Protein AF-A0A850S924-F1 (afdb_monomer_lite)

pLDDT: mean 73.68, std 15.26, range [45.81, 91.44]

Foldseek 3Di:
DEFPCVLVVDPQWDPDPDADLVQVWWFDPHHVGTIGGPDPDQADPRPRDGTDSDDPPPDPPDPPPPVNVVVVVVVVVDPPPDDDDD

Structure (mmCIF, N/CA/C/O backbone):
data_AF-A0A850S924-F1
#
_entry.id   AF-A0A850S924-F1
#
loop_
_atom_site.group_PDB
_atom_site.id
_atom_site.type_symbol
_atom_site.label_atom_id
_atom_site.label_alt_id
_atom_site.label_comp_id
_atom_site.label_asym_id
_atom_site.label_entity_id
_atom_site.label_seq_id
_atom_site.pdbx_PDB_ins_code
_atom_site.Cartn_x
_atom_site.Cartn_y
_atom_site.Cartn_z
_atom_site.occupancy
_atom_site.B_iso_or_equiv
_atom_site.auth_seq_id
_atom_site.auth_comp_id
_atom_site.auth_asym_id
_atom_site.auth_atom_id
_atom_site.pdbx_PDB_model_num
ATOM 1 N N . MET A 1 1 ? 0.387 18.262 -0.320 1.00 50.78 1 MET A N 1
ATOM 2 C CA . MET A 1 1 ? -0.671 17.487 0.373 1.00 50.78 1 MET A CA 1
ATOM 3 C C . MET A 1 1 ? -0.121 16.123 0.756 1.00 50.78 1 MET A C 1
ATOM 5 O O . MET A 1 1 ? -0.269 15.163 0.015 1.00 50.78 1 MET A O 1
ATOM 9 N N . SER A 1 2 ? 0.584 16.075 1.879 1.00 58.44 2 SER A N 1
ATOM 10 C CA . SER A 1 2 ? 1.210 14.879 2.438 1.00 58.44 2 SER A CA 1
ATOM 11 C C . SER A 1 2 ? 0.241 14.151 3.374 1.00 58.44 2 SER A C 1
ATOM 13 O O . SER A 1 2 ? -0.699 14.740 3.916 1.00 58.44 2 SER A O 1
ATOM 15 N N . CYS A 1 3 ? 0.443 12.849 3.561 1.00 64.50 3 CYS A N 1
ATOM 16 C CA . CYS A 1 3 ? -0.280 12.105 4.586 1.00 64.50 3 CYS A CA 1
ATOM 17 C C . CYS A 1 3 ? 0.094 12.611 5.971 1.00 64.50 3 CYS A C 1
ATOM 19 O O . CYS A 1 3 ? 1.258 12.577 6.346 1.00 64.50 3 CYS A O 1
ATOM 21 N N . ARG A 1 4 ? -0.902 12.985 6.775 1.00 70.56 4 ARG A N 1
ATOM 22 C CA . ARG A 1 4 ? -0.698 13.386 8.178 1.00 70.56 4 ARG A CA 1
ATOM 23 C C . ARG A 1 4 ? -0.548 12.189 9.131 1.00 70.56 4 ARG A C 1
ATOM 25 O O . ARG A 1 4 ? -0.913 12.276 10.295 1.00 70.56 4 ARG A O 1
ATOM 32 N N . GLY A 1 5 ? -0.142 11.021 8.628 1.00 72.69 5 GLY A N 1
ATOM 33 C CA . GLY A 1 5 ? -0.029 9.789 9.420 1.00 72.69 5 GLY A CA 1
ATOM 34 C C . GLY A 1 5 ? -1.355 9.142 9.853 1.00 72.69 5 GLY A C 1
ATOM 35 O O . GLY A 1 5 ? -1.325 8.072 10.455 1.00 72.69 5 GLY A O 1
ATOM 36 N N . LEU A 1 6 ? -2.517 9.717 9.504 1.00 80.56 6 LEU A N 1
ATOM 37 C CA . LEU A 1 6 ? -3.845 9.165 9.833 1.00 80.56 6 LEU A CA 1
ATOM 38 C C . LEU A 1 6 ? -4.050 7.745 9.290 1.00 80.56 6 LEU A C 1
ATOM 40 O O . LEU A 1 6 ? -4.758 6.945 9.892 1.00 80.56 6 LEU A O 1
ATOM 44 N N . CYS A 1 7 ? -3.381 7.409 8.186 1.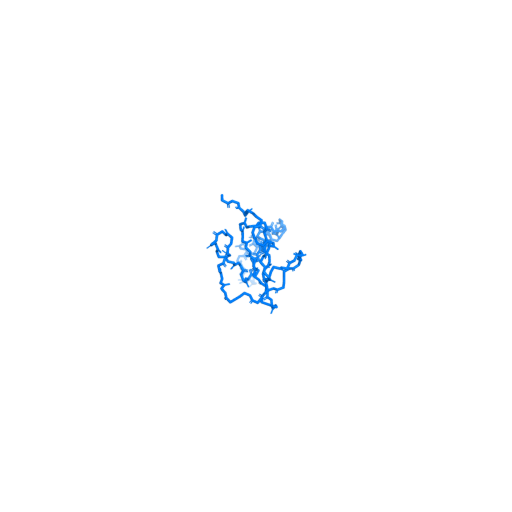00 84.25 7 CYS A N 1
ATOM 45 C CA . CYS A 1 7 ? -3.508 6.099 7.557 1.00 84.25 7 CYS A CA 1
ATOM 46 C C . CYS A 1 7 ? -3.026 4.970 8.467 1.00 84.25 7 CYS A C 1
ATOM 48 O O . CYS A 1 7 ? -3.617 3.900 8.435 1.00 84.25 7 CYS A O 1
ATOM 50 N N . LYS A 1 8 ? -2.015 5.220 9.312 1.00 82.75 8 LYS A N 1
ATOM 51 C CA . LYS A 1 8 ? -1.471 4.225 10.250 1.00 82.75 8 LYS A CA 1
ATOM 52 C C . LYS A 1 8 ? -2.435 3.892 11.393 1.00 82.75 8 LYS A C 1
ATOM 54 O O . LYS A 1 8 ? -2.310 2.839 11.997 1.00 82.75 8 LYS A O 1
ATOM 59 N N . ARG A 1 9 ? -3.382 4.791 11.689 1.00 84.50 9 ARG A N 1
ATOM 60 C CA . ARG A 1 9 ? -4.404 4.610 12.736 1.00 84.50 9 ARG A CA 1
ATOM 61 C C . ARG A 1 9 ? -5.641 3.868 12.227 1.00 84.50 9 ARG A C 1
ATOM 63 O O . ARG A 1 9 ? -6.522 3.541 13.010 1.00 84.50 9 ARG A O 1
ATOM 70 N N . HIS A 1 10 ? -5.747 3.653 10.915 1.00 85.44 10 HIS A N 1
ATOM 71 C CA . HIS A 1 10 ? -6.913 3.018 10.322 1.00 85.44 10 HIS A CA 1
ATOM 72 C C . HIS A 1 10 ? -6.893 1.502 10.593 1.00 85.44 10 HI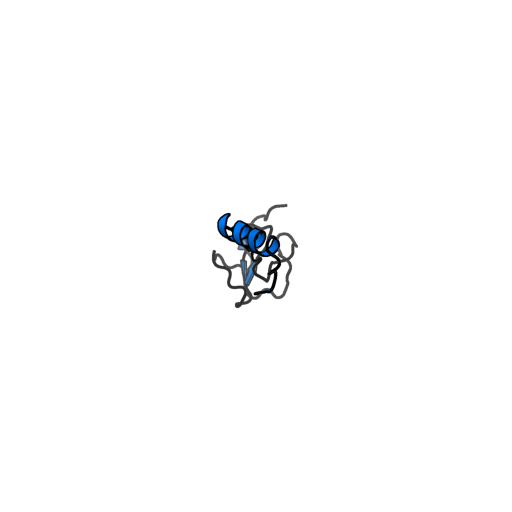S A C 1
ATOM 74 O O . HIS A 1 10 ? -5.857 0.876 10.384 1.00 85.44 10 HIS A O 1
ATOM 80 N N . PRO A 1 11 ? -8.025 0.871 10.955 1.00 84.06 11 PRO A N 1
ATOM 81 C CA . PRO A 1 11 ? -8.060 -0.540 11.366 1.00 84.06 11 PRO A CA 1
ATOM 82 C C . PRO A 1 11 ? -7.622 -1.523 10.273 1.00 84.06 11 PRO A C 1
ATOM 84 O O . PRO A 1 11 ? -7.148 -2.612 10.557 1.00 84.06 11 PRO A O 1
ATOM 87 N N . ARG A 1 12 ? -7.773 -1.136 9.002 1.00 86.19 12 ARG A N 1
ATOM 88 C CA . ARG A 1 12 ? -7.392 -1.951 7.835 1.00 86.19 12 ARG A CA 1
ATOM 89 C C . ARG A 1 12 ? -5.963 -1.709 7.340 1.00 86.19 12 ARG A C 1
ATOM 91 O O . ARG A 1 12 ? -5.612 -2.194 6.265 1.00 86.19 12 ARG A O 1
ATOM 98 N N . PHE A 1 13 ? -5.182 -0.892 8.043 1.00 88.56 13 PHE A N 1
ATOM 99 C CA . PHE A 1 13 ? -3.799 -0.605 7.677 1.00 88.56 13 PHE A CA 1
ATOM 100 C C . PHE A 1 13 ? -2.903 -1.810 7.964 1.00 88.56 13 PHE A C 1
ATOM 102 O O . PHE A 1 13 ? -2.985 -2.402 9.036 1.00 88.56 13 PHE A O 1
ATOM 109 N N . VAL A 1 14 ? -2.020 -2.143 7.022 1.00 86.75 14 VAL A N 1
ATOM 110 C CA . VAL A 1 14 ? -1.043 -3.223 7.196 1.00 86.75 14 VAL A CA 1
ATOM 111 C C . VAL A 1 14 ? 0.373 -2.663 7.040 1.00 86.75 14 VAL A C 1
ATOM 113 O O . VAL A 1 14 ? 0.717 -2.186 5.956 1.00 86.75 14 VAL A O 1
ATOM 116 N N . PRO A 1 15 ? 1.223 -2.735 8.085 1.00 80.31 15 PRO A N 1
ATOM 117 C CA . PRO A 1 15 ? 2.598 -2.239 8.061 1.00 80.31 15 PRO A CA 1
ATOM 118 C C . PRO A 1 15 ? 3.543 -3.221 7.347 1.00 80.31 15 PRO A C 1
ATOM 120 O O . PRO A 1 15 ? 4.566 -3.629 7.888 1.00 80.31 15 PRO A O 1
ATOM 123 N N . THR A 1 16 ? 3.203 -3.635 6.129 1.00 81.62 16 THR A N 1
ATOM 124 C CA . THR A 1 16 ? 4.065 -4.489 5.301 1.00 81.62 16 THR A CA 1
ATOM 125 C C . THR A 1 16 ? 4.764 -3.663 4.225 1.00 81.62 16 THR A C 1
ATOM 127 O O . THR A 1 16 ? 4.262 -2.632 3.790 1.00 81.62 16 THR A O 1
ATOM 130 N N . LYS A 1 17 ? 5.939 -4.113 3.777 1.00 75.81 17 LYS A N 1
ATOM 131 C CA . LYS A 1 17 ? 6.613 -3.559 2.589 1.00 75.81 17 LYS A CA 1
ATOM 132 C C . LYS A 1 17 ? 6.235 -4.307 1.305 1.00 75.81 17 LYS A C 1
ATOM 134 O O . LYS A 1 17 ? 6.476 -3.802 0.214 1.00 75.81 17 LYS A O 1
ATOM 139 N N . LYS A 1 18 ? 5.655 -5.509 1.422 1.00 84.19 18 LYS A N 1
ATOM 140 C CA . LYS A 1 18 ? 5.259 -6.348 0.282 1.00 84.19 18 LYS A CA 1
ATOM 141 C C . LYS A 1 18 ? 3.774 -6.169 -0.008 1.00 84.19 18 LYS A C 1
ATOM 143 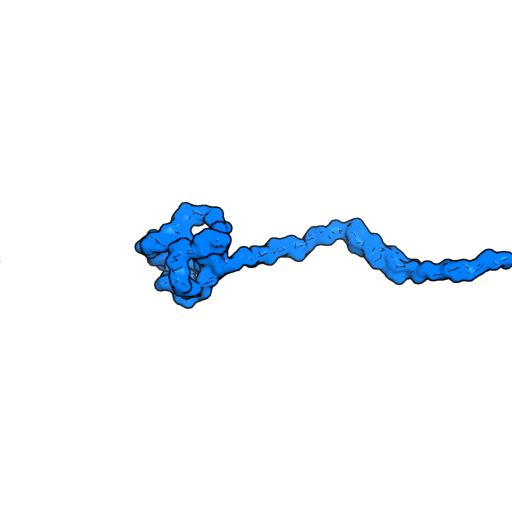O O . LYS A 1 18 ? 2.950 -6.354 0.881 1.00 84.19 18 LYS A O 1
ATOM 148 N N . ILE A 1 19 ? 3.448 -5.824 -1.251 1.00 86.50 19 ILE A N 1
ATOM 149 C CA . ILE A 1 19 ? 2.072 -5.600 -1.697 1.00 86.50 19 ILE A CA 1
ATOM 150 C C . ILE A 1 19 ? 1.601 -6.820 -2.490 1.00 86.50 19 ILE A C 1
ATOM 152 O O . ILE A 1 19 ? 2.105 -7.074 -3.581 1.00 86.50 19 ILE A O 1
ATOM 156 N N . ASP A 1 20 ? 0.591 -7.513 -1.972 1.00 88.31 20 ASP A N 1
ATOM 157 C CA . ASP A 1 20 ? -0.095 -8.613 -2.654 1.00 88.31 20 ASP A CA 1
ATOM 158 C C . ASP A 1 20 ? -1.460 -8.143 -3.171 1.00 88.31 20 ASP A C 1
ATOM 160 O O . ASP A 1 20 ? -2.489 -8.300 -2.512 1.00 88.31 20 ASP A O 1
ATOM 164 N N . TYR A 1 21 ? -1.505 -7.584 -4.381 1.00 86.06 21 TYR A N 1
ATOM 165 C CA . TYR A 1 21 ? -2.773 -7.144 -4.985 1.00 86.06 21 TYR A CA 1
ATOM 166 C C . TYR A 1 21 ? -3.798 -8.288 -5.115 1.00 86.06 21 TYR A C 1
ATOM 168 O O . TYR A 1 21 ? -4.997 -8.048 -4.993 1.00 86.06 21 TYR A O 1
ATOM 176 N N . ALA A 1 22 ? -3.337 -9.536 -5.272 1.00 86.62 22 ALA A N 1
ATOM 177 C CA . ALA A 1 22 ? -4.187 -10.731 -5.319 1.00 86.62 22 ALA A CA 1
ATOM 178 C C . ALA A 1 22 ? -4.954 -10.989 -4.008 1.00 86.62 22 ALA A C 1
ATOM 180 O O . ALA A 1 22 ? -6.052 -11.533 -4.035 1.00 86.62 22 ALA A O 1
ATOM 181 N N . LYS A 1 23 ? -4.419 -10.543 -2.865 1.00 88.00 23 LYS A N 1
ATOM 182 C CA . LYS A 1 23 ? -5.080 -10.626 -1.550 1.00 88.00 23 LYS A CA 1
ATOM 183 C C . LYS A 1 23 ? -6.006 -9.432 -1.278 1.00 88.00 23 LYS A C 1
ATOM 185 O O . LYS A 1 23 ? -6.417 -9.211 -0.143 1.00 88.00 23 LYS A O 1
ATOM 190 N N . GLY A 1 24 ? -6.290 -8.610 -2.292 1.00 89.19 24 GLY A N 1
ATOM 191 C CA . GLY A 1 24 ? -7.109 -7.406 -2.147 1.00 89.19 24 GLY A CA 1
ATOM 192 C C . GLY A 1 24 ? -6.396 -6.256 -1.430 1.00 89.19 24 GLY A C 1
ATOM 193 O O . GLY A 1 24 ? -7.058 -5.385 -0.860 1.00 89.19 24 GLY A O 1
ATOM 194 N N . MET A 1 25 ? -5.057 -6.242 -1.437 1.00 91.00 25 MET A N 1
ATOM 195 C CA . MET A 1 25 ? -4.282 -5.121 -0.905 1.00 91.00 25 MET A CA 1
ATOM 196 C C . MET A 1 25 ? -4.399 -3.901 -1.828 1.00 91.00 25 MET A C 1
ATOM 198 O O . MET A 1 25 ? -4.251 -4.002 -3.048 1.00 91.00 25 MET A O 1
ATOM 202 N N . LYS A 1 26 ? -4.633 -2.729 -1.238 1.00 91.44 26 LYS A N 1
ATOM 203 C CA . LYS A 1 26 ? -4.787 -1.443 -1.925 1.00 91.44 26 LYS A CA 1
ATOM 204 C C . LYS A 1 26 ? -3.790 -0.434 -1.365 1.00 91.44 26 LYS A C 1
ATOM 206 O O . LYS A 1 26 ? -3.635 -0.334 -0.151 1.00 91.44 26 LYS A O 1
ATOM 211 N N . VAL A 1 27 ? -3.138 0.340 -2.229 1.00 89.31 27 VAL A N 1
ATOM 212 C CA . VAL A 1 27 ? -2.021 1.219 -1.837 1.00 89.31 27 VAL A CA 1
ATOM 213 C C . VAL A 1 27 ? -2.308 2.671 -2.167 1.00 89.31 27 VAL A C 1
ATOM 215 O O . VAL A 1 27 ? -2.672 2.993 -3.293 1.00 89.31 27 VAL A O 1
ATOM 218 N N . CYS A 1 28 ? -2.108 3.581 -1.221 1.00 89.00 28 CYS A N 1
ATOM 219 C CA . CYS A 1 28 ? -2.208 5.007 -1.512 1.00 89.00 28 CYS A CA 1
ATOM 220 C C . CYS A 1 28 ? -0.948 5.523 -2.221 1.00 89.00 28 CYS A C 1
ATOM 222 O O . CYS A 1 28 ? 0.157 5.369 -1.707 1.00 89.00 28 CYS A O 1
ATOM 224 N N . THR A 1 29 ? -1.115 6.197 -3.361 1.00 82.81 29 THR A N 1
ATOM 225 C CA . THR A 1 29 ? -0.005 6.737 -4.169 1.00 82.81 29 THR A CA 1
ATOM 226 C C . THR A 1 29 ? 0.652 7.985 -3.582 1.00 82.81 29 THR A C 1
ATOM 228 O O . THR A 1 29 ? 1.746 8.341 -3.998 1.00 82.81 29 THR A O 1
ATOM 231 N N . ILE A 1 30 ? -0.003 8.653 -2.626 1.00 85.12 30 ILE A N 1
ATOM 232 C CA . ILE A 1 30 ? 0.470 9.919 -2.041 1.00 85.12 30 ILE A CA 1
ATOM 233 C C . ILE A 1 30 ? 0.917 9.755 -0.586 1.00 85.12 30 ILE A C 1
ATOM 235 O O . ILE A 1 30 ? 1.750 10.510 -0.099 1.00 85.12 30 ILE A O 1
ATOM 239 N N . CYS A 1 31 ? 0.342 8.799 0.146 1.00 81.12 31 CYS A N 1
ATOM 240 C CA . CYS A 1 31 ? 0.430 8.769 1.603 1.00 81.12 31 CYS A CA 1
ATOM 241 C C . CYS A 1 31 ? 1.599 7.967 2.189 1.00 81.12 31 CYS A C 1
ATOM 243 O O . CYS A 1 31 ? 1.395 7.285 3.190 1.00 81.12 31 CYS A O 1
ATOM 245 N N . ASP A 1 32 ? 2.780 8.023 1.575 1.00 68.31 32 ASP A N 1
ATOM 246 C CA . ASP A 1 32 ? 3.896 7.117 1.890 1.00 68.31 32 ASP A CA 1
ATOM 247 C C . ASP A 1 32 ? 3.474 5.648 1.783 1.00 68.31 32 ASP A C 1
ATOM 249 O O . ASP A 1 32 ? 3.572 4.865 2.725 1.00 68.31 32 ASP A O 1
ATOM 253 N N . THR A 1 33 ? 2.950 5.274 0.612 1.00 73.56 33 THR A N 1
ATOM 254 C CA . THR A 1 33 ? 2.655 3.878 0.245 1.00 73.56 33 THR A CA 1
ATOM 255 C C . THR A 1 33 ? 1.764 3.140 1.249 1.00 73.56 33 THR A C 1
ATOM 257 O O . THR A 1 33 ? 1.865 1.926 1.386 1.00 73.56 33 THR A O 1
ATOM 260 N N . ALA A 1 34 ? 0.886 3.855 1.965 1.00 84.69 34 ALA A N 1
ATOM 261 C CA . ALA A 1 34 ? 0.001 3.247 2.953 1.00 84.69 34 ALA A CA 1
ATOM 262 C C . ALA A 1 34 ? -0.804 2.096 2.330 1.00 84.69 34 ALA A C 1
ATOM 264 O O . ALA A 1 34 ? -1.511 2.300 1.337 1.00 84.69 34 ALA A O 1
ATOM 265 N N . ILE A 1 35 ? -0.680 0.908 2.923 1.00 89.75 35 ILE A N 1
ATOM 266 C CA . ILE A 1 35 ? -1.294 -0.327 2.444 1.00 89.75 35 ILE A CA 1
ATOM 267 C C . ILE A 1 35 ? -2.525 -0.615 3.287 1.00 89.75 35 ILE A C 1
ATOM 269 O O . ILE A 1 35 ? -2.468 -0.623 4.517 1.00 89.75 35 ILE A O 1
ATOM 273 N N . PHE A 1 36 ? -3.633 -0.868 2.608 1.00 90.06 36 PHE A N 1
ATOM 274 C CA . PHE A 1 36 ? -4.895 -1.255 3.210 1.00 90.06 36 PHE A CA 1
ATOM 275 C C . PHE A 1 36 ? -5.324 -2.616 2.678 1.00 90.06 36 PHE A C 1
ATOM 277 O O . PHE A 1 36 ? -5.168 -2.885 1.489 1.00 90.06 36 PHE A O 1
ATOM 284 N N . VAL A 1 37 ? -5.904 -3.458 3.528 1.00 89.81 37 VAL A N 1
ATOM 285 C CA . VAL A 1 37 ? -6.395 -4.792 3.141 1.00 89.81 37 VAL A CA 1
ATOM 286 C C . VAL A 1 37 ? -7.890 -4.883 3.408 1.00 89.81 37 VAL A C 1
ATOM 288 O O . VAL A 1 37 ? -8.367 -4.409 4.437 1.00 89.81 37 VAL A O 1
ATOM 291 N N . GLY A 1 38 ? -8.653 -5.428 2.456 1.00 86.75 38 GLY A N 1
ATOM 292 C CA . GLY A 1 38 ? -10.106 -5.581 2.609 1.00 86.75 38 GLY A CA 1
ATOM 293 C C . GLY A 1 38 ? -10.867 -4.252 2.728 1.00 86.75 38 GLY A C 1
ATOM 294 O O . GLY A 1 38 ? -11.911 -4.187 3.374 1.00 86.75 38 GLY A O 1
ATOM 295 N N . MET A 1 39 ? -10.327 -3.167 2.162 1.00 86.44 39 MET A N 1
ATOM 296 C CA . MET A 1 39 ? -11.038 -1.889 2.046 1.00 86.44 39 MET A CA 1
ATOM 297 C C . MET A 1 39 ? -12.122 -2.004 0.965 1.00 86.44 39 MET A C 1
ATOM 299 O O . MET A 1 39 ? -11.763 -2.343 -0.165 1.00 86.44 39 MET A O 1
ATOM 303 N N . PRO A 1 40 ? -13.403 -1.694 1.246 1.00 85.88 40 PRO A N 1
ATOM 304 C CA . PRO A 1 40 ? -14.440 -1.671 0.213 1.00 85.88 40 PRO A CA 1
ATOM 305 C C . PRO A 1 40 ? -14.168 -0.540 -0.786 1.00 85.88 40 PRO A C 1
ATOM 307 O O . PRO A 1 40 ? -14.108 -0.763 -1.995 1.00 85.88 40 PRO A O 1
ATOM 310 N N . ASP A 1 41 ? -13.844 0.646 -0.277 1.00 88.81 41 ASP A N 1
ATOM 311 C CA . ASP A 1 41 ? -13.590 1.821 -1.095 1.00 88.81 41 ASP A CA 1
ATOM 312 C C . ASP A 1 41 ? -12.215 1.813 -1.764 1.00 88.81 41 ASP A C 1
ATOM 314 O O . ASP A 1 41 ? -11.223 1.281 -1.258 1.00 88.81 41 ASP A O 1
ATOM 318 N N . ASN A 1 42 ? -12.146 2.489 -2.910 1.00 89.81 42 ASN A N 1
ATOM 319 C CA . ASN A 1 42 ? -10.899 2.785 -3.616 1.00 89.81 42 ASN A CA 1
ATOM 320 C C . ASN A 1 42 ? -10.368 4.183 -3.285 1.00 89.81 42 ASN A C 1
ATOM 322 O O . ASN A 1 42 ? -9.517 4.691 -4.005 1.00 89.81 42 ASN A O 1
ATOM 326 N N . LYS A 1 43 ? -10.857 4.826 -2.221 1.00 89.12 43 LYS A N 1
ATOM 327 C CA . LYS A 1 43 ? -10.408 6.156 -1.799 1.00 89.12 43 LYS A CA 1
ATOM 328 C C . LYS A 1 43 ? -9.635 6.061 -0.494 1.00 89.12 43 LYS A C 1
ATOM 330 O O . LYS A 1 43 ? -10.058 5.414 0.458 1.00 89.12 43 LYS A O 1
ATOM 335 N N . CYS A 1 44 ? -8.492 6.731 -0.446 1.00 87.19 44 CYS A N 1
ATOM 336 C CA . CYS A 1 44 ? -7.706 6.845 0.767 1.00 87.19 44 CYS A CA 1
ATOM 337 C C . CYS A 1 44 ? -8.460 7.715 1.788 1.00 87.19 44 CYS A C 1
ATOM 339 O O . CYS A 1 44 ? -8.757 8.870 1.476 1.00 87.19 44 CYS A O 1
ATOM 341 N N . PRO A 1 45 ? -8.698 7.244 3.024 1.00 85.69 45 PRO A N 1
ATOM 342 C CA . PRO A 1 45 ? -9.382 8.042 4.045 1.00 85.69 45 PRO A CA 1
ATOM 343 C C . PRO A 1 45 ? -8.565 9.266 4.501 1.00 85.69 45 PRO A C 1
ATOM 345 O O . PRO A 1 45 ? -9.111 10.202 5.071 1.00 85.69 45 PRO A O 1
ATOM 348 N N . CYS A 1 46 ? -7.256 9.293 4.224 1.00 85.12 46 CYS A N 1
ATOM 349 C CA . CYS A 1 46 ? -6.343 10.337 4.695 1.00 85.12 46 CYS A CA 1
ATOM 350 C C . CYS A 1 46 ? -6.193 11.497 3.704 1.00 85.12 46 CYS A C 1
ATOM 352 O O . CYS A 1 46 ? -6.160 12.654 4.108 1.00 85.12 46 CYS A O 1
ATOM 354 N N . CYS A 1 47 ? -6.062 11.196 2.407 1.00 86.31 47 CYS A N 1
ATOM 355 C CA . CYS A 1 47 ? -5.837 12.204 1.360 1.00 86.31 47 CYS A CA 1
ATOM 356 C C . CYS A 1 47 ? -6.929 12.238 0.284 1.00 86.31 47 CYS A C 1
ATOM 358 O O . CYS A 1 47 ? -6.830 13.022 -0.658 1.00 86.31 47 CYS A O 1
ATOM 360 N N . ARG A 1 48 ? -7.943 11.367 0.385 1.00 86.50 48 ARG A N 1
ATOM 361 C CA . ARG A 1 48 ? -9.050 11.202 -0.576 1.00 86.50 48 ARG A CA 1
ATOM 362 C C . ARG A 1 48 ? -8.632 10.842 -2.006 1.00 86.50 48 ARG A C 1
ATOM 364 O O . ARG A 1 48 ? -9.486 10.778 -2.886 1.00 86.50 48 ARG A O 1
ATOM 371 N N . LYS A 1 49 ? -7.345 10.579 -2.257 1.00 87.88 49 LYS A N 1
ATOM 372 C CA . LYS A 1 49 ? -6.858 10.089 -3.552 1.00 87.88 49 LYS A CA 1
ATOM 373 C C . LYS A 1 49 ? -7.186 8.619 -3.747 1.00 87.88 49 LYS A C 1
ATOM 375 O O . LYS A 1 49 ? -7.449 7.892 -2.790 1.00 87.88 49 LYS A O 1
ATOM 380 N N . ASN A 1 50 ? -7.150 8.203 -5.007 1.00 89.44 50 ASN A N 1
ATOM 381 C CA . ASN A 1 50 ? -7.444 6.834 -5.383 1.00 89.44 50 ASN A C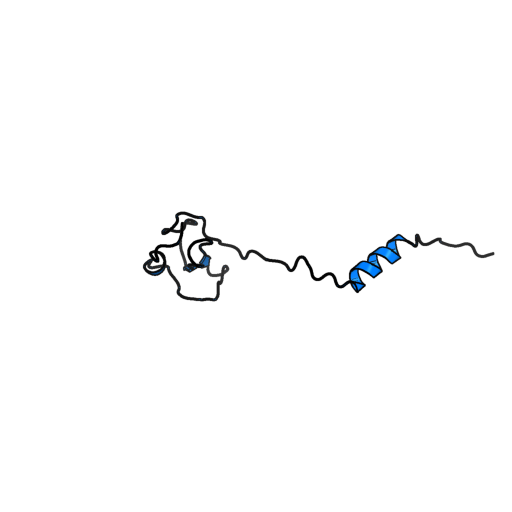A 1
ATOM 382 C C . ASN A 1 50 ? -6.347 5.886 -4.885 1.00 89.44 50 ASN A C 1
ATOM 384 O O . ASN A 1 50 ? -5.15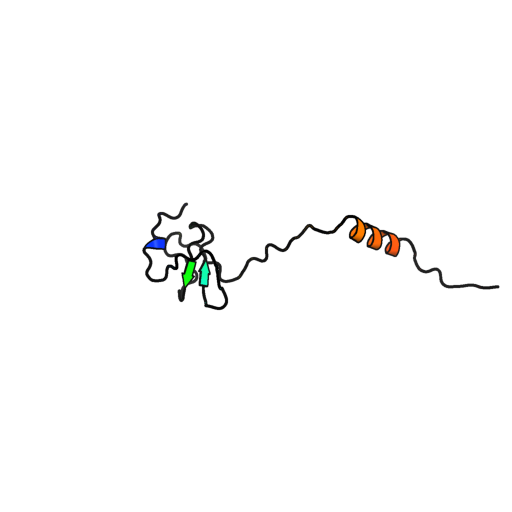3 6.153 -5.032 1.00 89.44 50 ASN A O 1
ATOM 388 N N . LEU A 1 51 ? -6.774 4.775 -4.298 1.00 89.62 51 LEU A N 1
ATOM 389 C CA . LEU A 1 51 ? -5.915 3.663 -3.951 1.00 89.62 51 LEU A CA 1
ATOM 390 C C . LEU A 1 51 ? -5.606 2.869 -5.219 1.00 89.62 51 LEU A C 1
ATOM 392 O O . LEU A 1 51 ? -6.492 2.519 -5.998 1.00 89.62 51 LEU A O 1
ATOM 396 N N . ARG A 1 52 ? -4.334 2.555 -5.406 1.00 90.25 52 ARG A N 1
ATOM 397 C CA . ARG A 1 52 ? -3.842 1.662 -6.439 1.00 90.25 52 ARG A CA 1
ATOM 398 C C . ARG A 1 52 ? -4.215 0.227 -6.073 1.00 90.25 52 ARG A C 1
ATOM 400 O O . ARG A 1 52 ? -3.842 -0.266 -5.011 1.00 90.25 52 ARG A O 1
ATOM 407 N N . THR A 1 53 ? -4.941 -0.425 -6.973 1.00 89.88 53 THR A N 1
ATOM 408 C CA . THR A 1 53 ? -5.422 -1.813 -6.850 1.00 89.88 53 THR A CA 1
ATOM 409 C C . THR A 1 53 ? -4.698 -2.779 -7.785 1.00 89.88 53 THR A C 1
ATOM 411 O O . THR A 1 53 ? -4.932 -3.982 -7.739 1.00 89.88 53 THR A O 1
ATOM 414 N N . ARG A 1 54 ? -3.818 -2.262 -8.647 1.00 85.44 54 ARG A N 1
ATOM 415 C CA . ARG A 1 54 ? -3.039 -3.043 -9.606 1.00 85.44 54 ARG A CA 1
ATOM 416 C C . ARG A 1 54 ? -1.564 -2.680 -9.528 1.00 85.44 54 ARG A C 1
ATOM 418 O O . ARG A 1 54 ? -1.241 -1.513 -9.288 1.00 85.44 54 ARG A O 1
ATOM 425 N N . PRO A 1 55 ? -0.652 -3.627 -9.774 1.00 82.31 55 PRO A N 1
ATOM 426 C CA . PRO A 1 55 ? 0.738 -3.283 -9.988 1.00 82.31 55 PRO A CA 1
ATOM 427 C C . PRO A 1 55 ? 0.849 -2.398 -11.243 1.00 82.31 55 PRO A C 1
ATOM 429 O O . PRO A 1 55 ? 0.403 -2.760 -12.322 1.00 82.31 55 PRO A O 1
ATOM 432 N N . GLN A 1 56 ? 1.434 -1.214 -11.097 1.00 75.12 56 GLN A N 1
ATOM 433 C CA . GLN A 1 56 ? 2.049 -0.488 -12.192 1.00 75.12 56 GLN A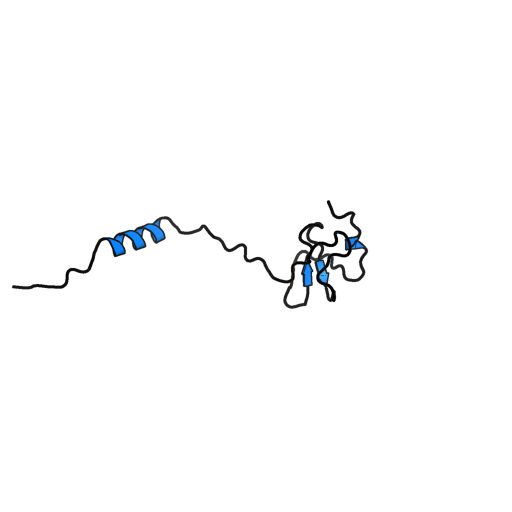 CA 1
ATOM 434 C C . GLN A 1 56 ? 3.312 -1.269 -12.506 1.00 75.12 56 GLN A C 1
ATOM 436 O O . GLN A 1 56 ? 4.280 -1.240 -11.743 1.00 75.12 56 GLN A O 1
ATOM 441 N N . TYR A 1 57 ? 3.246 -2.027 -13.591 1.00 66.31 57 TYR A N 1
ATOM 442 C CA . TYR A 1 57 ? 4.430 -2.536 -14.244 1.00 66.31 57 TYR A CA 1
ATOM 443 C C . TYR A 1 57 ? 5.187 -1.302 -14.742 1.00 66.31 57 TYR A C 1
ATOM 445 O O . TYR A 1 57 ? 4.864 -0.742 -15.789 1.00 66.31 57 TYR A O 1
ATOM 453 N N . HIS A 1 58 ? 6.156 -0.824 -13.960 1.00 59.50 58 HIS A N 1
ATOM 454 C CA . HIS A 1 58 ? 7.249 -0.048 -14.526 1.00 59.50 58 HIS A CA 1
ATOM 455 C C . HIS A 1 58 ? 8.059 -1.054 -15.329 1.00 59.50 58 HIS A C 1
ATOM 457 O O . HIS A 1 58 ? 9.064 -1.573 -14.858 1.00 59.50 58 HIS A O 1
ATOM 463 N N . GLY A 1 59 ? 7.534 -1.426 -16.497 1.00 49.19 59 GLY A N 1
ATOM 464 C CA . GLY A 1 59 ? 8.302 -2.203 -17.442 1.00 49.19 59 GLY A CA 1
ATOM 465 C C . GLY A 1 59 ? 9.594 -1.450 -17.674 1.00 49.19 59 GLY A C 1
ATOM 466 O O . GLY A 1 59 ? 9.575 -0.222 -17.806 1.00 49.19 59 GLY A O 1
ATOM 467 N N . GLU A 1 60 ? 10.698 -2.180 -17.697 1.00 56.00 60 GLU A N 1
ATOM 468 C CA . GLU A 1 60 ? 11.941 -1.725 -18.295 1.00 56.00 60 GLU A CA 1
ATOM 469 C C . GLU A 1 60 ? 11.664 -1.356 -19.762 1.00 56.00 60 GLU A C 1
ATOM 471 O O . GLU A 1 60 ? 11.991 -2.083 -20.695 1.00 56.00 60 GLU A O 1
ATOM 476 N N . LYS A 1 61 ? 11.048 -0.199 -20.009 1.00 55.81 61 LYS A N 1
ATOM 477 C CA . LYS A 1 61 ? 11.236 0.512 -21.263 1.00 55.81 61 LYS A CA 1
ATOM 478 C C . LYS A 1 61 ? 12.676 1.003 -21.223 1.00 55.81 61 LYS A C 1
ATOM 480 O O . LYS A 1 61 ? 12.921 2.109 -20.755 1.00 55.81 61 LYS A O 1
ATOM 485 N N . GLY A 1 62 ? 13.627 0.179 -21.659 1.00 55.88 62 GLY A N 1
ATOM 486 C CA . GLY A 1 62 ? 14.967 0.703 -21.925 1.00 55.88 62 GLY A CA 1
ATOM 487 C C . GLY A 1 62 ? 16.176 -0.206 -21.781 1.00 55.88 62 GLY A C 1
ATOM 488 O O . GLY A 1 62 ? 17.271 0.331 -21.670 1.00 55.88 62 GLY A O 1
ATOM 489 N N . ARG A 1 63 ? 16.060 -1.535 -21.831 1.00 53.38 63 ARG A N 1
ATOM 490 C CA . ARG A 1 63 ? 17.230 -2.370 -22.159 1.00 53.38 63 ARG A CA 1
ATOM 491 C C . ARG A 1 63 ? 17.034 -3.084 -23.487 1.00 53.38 63 ARG A C 1
ATOM 493 O O . ARG A 1 63 ? 17.018 -4.302 -23.567 1.00 53.38 63 ARG A O 1
ATOM 500 N N . MET A 1 64 ? 16.915 -2.296 -24.555 1.00 54.00 64 MET A N 1
ATOM 501 C CA . MET A 1 64 ? 17.393 -2.779 -25.847 1.00 54.00 64 MET A CA 1
ATOM 502 C C . MET A 1 64 ? 18.916 -2.669 -25.795 1.00 54.00 64 MET A C 1
ATOM 504 O O . MET A 1 64 ? 19.458 -1.567 -25.695 1.00 54.00 64 MET A O 1
ATOM 508 N N . THR A 1 65 ? 19.614 -3.801 -25.787 1.00 59.97 65 THR A N 1
ATOM 509 C CA . THR A 1 65 ? 21.062 -3.801 -25.999 1.00 59.97 65 THR A CA 1
ATOM 510 C C . THR A 1 65 ? 21.343 -3.238 -27.395 1.00 59.97 65 THR A C 1
ATOM 512 O O . THR A 1 65 ? 20.564 -3.442 -28.330 1.00 59.97 65 THR A O 1
ATOM 515 N N . ARG A 1 66 ? 22.453 -2.506 -27.560 1.00 58.03 66 ARG A N 1
ATOM 516 C CA . ARG A 1 66 ? 22.871 -1.963 -28.868 1.00 58.03 66 ARG A CA 1
ATOM 517 C C . ARG A 1 66 ? 22.963 -3.052 -29.951 1.00 58.03 66 ARG A C 1
ATOM 519 O O . ARG A 1 66 ? 22.700 -2.766 -31.115 1.00 58.03 66 ARG A O 1
ATOM 526 N N . GLU A 1 67 ? 23.268 -4.292 -29.566 1.00 57.84 67 GLU A N 1
ATOM 527 C CA . GLU A 1 67 ? 23.283 -5.460 -30.458 1.00 57.84 67 GLU A CA 1
ATOM 528 C C . GLU A 1 67 ? 21.905 -5.826 -31.022 1.00 57.84 67 GLU A C 1
ATOM 530 O O . GLU A 1 67 ? 21.793 -6.037 -32.230 1.00 57.84 67 GLU A O 1
ATOM 535 N N . ALA A 1 68 ? 20.844 -5.817 -30.205 1.00 58.22 68 ALA A N 1
ATOM 536 C CA . ALA A 1 68 ? 19.493 -6.135 -30.675 1.00 58.22 68 ALA A CA 1
ATOM 537 C C . ALA A 1 68 ? 18.973 -5.096 -31.688 1.00 58.22 68 ALA A C 1
ATOM 539 O O . ALA A 1 68 ? 18.308 -5.446 -32.661 1.00 58.22 68 ALA A O 1
ATOM 540 N N . ALA A 1 69 ? 19.332 -3.820 -31.513 1.00 61.09 69 ALA A N 1
ATOM 541 C CA . ALA A 1 69 ? 18.974 -2.763 -32.461 1.00 61.09 69 ALA A CA 1
ATOM 542 C C . ALA A 1 69 ? 19.726 -2.880 -33.804 1.00 61.09 69 ALA A C 1
ATOM 544 O O . ALA A 1 69 ? 19.176 -2.535 -34.851 1.00 61.09 69 ALA A O 1
ATOM 545 N N . ARG A 1 70 ? 20.969 -3.389 -33.800 1.00 59.47 70 ARG A N 1
ATOM 546 C CA . ARG A 1 70 ? 21.791 -3.530 -35.015 1.00 59.47 70 ARG A CA 1
ATOM 547 C C . ARG A 1 70 ? 21.277 -4.635 -35.942 1.00 59.47 70 ARG A C 1
ATOM 549 O O . ARG A 1 70 ? 21.290 -4.451 -37.157 1.00 59.47 70 ARG A O 1
ATOM 556 N N . LEU A 1 71 ? 20.774 -5.738 -35.384 1.00 61.19 71 LEU A N 1
ATOM 557 C CA . LEU A 1 71 ? 20.221 -6.852 -36.166 1.00 61.19 71 LEU A CA 1
ATOM 558 C C . LEU A 1 71 ? 18.963 -6.447 -36.954 1.00 61.19 71 LEU A C 1
ATOM 560 O O . LEU A 1 71 ? 18.849 -6.768 -38.134 1.00 61.19 71 LEU A O 1
ATOM 564 N N . HIS A 1 72 ? 18.072 -5.650 -36.357 1.00 59.84 72 HIS A N 1
ATOM 565 C CA . HIS A 1 72 ? 16.859 -5.173 -37.035 1.00 59.84 72 HIS A CA 1
ATOM 566 C C . HIS A 1 72 ? 17.124 -4.188 -38.190 1.00 59.84 72 HIS A C 1
ATOM 568 O O . HIS A 1 72 ? 16.294 -4.073 -39.092 1.00 59.84 72 HIS A O 1
ATOM 574 N N . LEU A 1 73 ? 18.250 -3.462 -38.179 1.00 58.41 73 LEU A N 1
ATOM 575 C CA . LEU A 1 73 ? 18.635 -2.587 -39.293 1.00 58.41 73 LEU A CA 1
ATOM 576 C C . LEU A 1 73 ? 19.215 -3.381 -40.467 1.00 58.41 73 LEU A C 1
ATOM 578 O O . LEU A 1 73 ? 18.890 -3.072 -41.606 1.00 58.41 73 LEU A O 1
ATOM 582 N N . VAL A 1 74 ? 20.019 -4.418 -40.210 1.00 59.16 74 VAL A N 1
ATOM 583 C CA . VAL A 1 74 ? 20.603 -5.249 -41.280 1.00 59.16 74 VAL A CA 1
ATOM 584 C C . VAL A 1 74 ? 19.523 -6.014 -42.049 1.00 59.16 74 VAL A C 1
ATOM 586 O O . VAL A 1 74 ? 19.570 -6.044 -43.277 1.00 59.16 74 VAL A O 1
ATOM 589 N N . GLU A 1 75 ? 18.508 -6.550 -41.366 1.00 54.66 75 GLU A N 1
ATOM 590 C CA . GLU A 1 75 ? 17.401 -7.259 -42.031 1.00 54.66 75 GLU A CA 1
ATOM 591 C C . GLU A 1 75 ? 16.541 -6.358 -42.931 1.00 54.66 75 GLU A C 1
ATOM 593 O O . GLU A 1 75 ? 15.943 -6.838 -43.891 1.00 54.66 75 GLU A O 1
ATOM 598 N N . ARG A 1 76 ? 16.495 -5.044 -42.673 1.00 55.47 76 ARG A N 1
ATOM 599 C CA . ARG A 1 76 ? 15.783 -4.090 -43.540 1.00 55.47 76 ARG A CA 1
ATOM 600 C C . ARG A 1 76 ? 16.574 -3.686 -44.786 1.00 55.47 76 ARG A C 1
ATOM 602 O O . ARG A 1 76 ? 15.961 -3.231 -45.746 1.00 55.47 76 ARG A O 1
ATOM 609 N N . SER A 1 77 ? 17.897 -3.846 -44.780 1.00 52.34 77 SER A N 1
ATOM 610 C CA . SER A 1 77 ? 18.786 -3.400 -45.866 1.00 52.34 77 SER A CA 1
ATOM 611 C C . SER A 1 77 ? 19.002 -4.439 -46.966 1.00 52.34 77 SER A C 1
ATOM 613 O O . SER A 1 77 ? 19.502 -4.089 -48.029 1.00 52.34 77 SER A O 1
ATOM 615 N N . HIS A 1 78 ? 18.644 -5.703 -46.734 1.00 51.53 78 HIS A N 1
ATOM 616 C CA . HIS A 1 78 ? 18.755 -6.770 -47.729 1.00 51.53 78 HIS A CA 1
ATOM 617 C C . HIS A 1 78 ? 17.364 -7.316 -48.077 1.00 51.53 78 HIS A C 1
ATOM 619 O O . HIS A 1 78 ? 16.954 -8.347 -47.535 1.00 51.53 78 HIS A O 1
ATOM 625 N N . PRO A 1 79 ? 16.611 -6.682 -49.000 1.00 47.09 79 PRO A N 1
ATOM 626 C CA . PRO A 1 79 ? 15.577 -7.428 -49.700 1.00 47.09 79 PRO A CA 1
ATOM 627 C C . PRO A 1 79 ? 16.269 -8.634 -50.346 1.00 47.09 79 PRO A C 1
ATOM 629 O O . PRO A 1 79 ? 17.244 -8.481 -51.079 1.00 47.09 79 PRO A O 1
ATOM 632 N N . LYS A 1 80 ? 15.833 -9.849 -49.995 1.00 55.56 80 LYS A N 1
ATOM 633 C CA . LYS A 1 80 ? 16.331 -11.088 -50.599 1.00 55.56 80 LYS A CA 1
ATOM 634 C C . LYS A 1 80 ? 16.103 -11.013 -52.107 1.00 55.56 80 LYS A C 1
ATOM 636 O O . LYS A 1 80 ? 15.009 -11.327 -52.577 1.00 55.56 80 LYS A O 1
ATOM 641 N N . GLU A 1 81 ? 17.132 -10.630 -52.853 1.00 50.09 81 GLU A N 1
ATOM 642 C CA . GLU A 1 81 ? 17.152 -10.766 -54.300 1.00 50.09 81 GLU A CA 1
ATOM 643 C C . GLU A 1 81 ? 17.301 -12.257 -54.606 1.00 50.09 81 GLU A C 1
ATOM 645 O O . GLU A 1 81 ? 18.378 -12.855 -54.631 1.00 50.09 81 GLU A O 1
ATOM 650 N N . ARG A 1 82 ? 16.137 -12.897 -54.711 1.00 51.19 82 ARG A N 1
ATOM 651 C CA . ARG A 1 82 ? 15.970 -14.197 -55.338 1.00 51.19 82 ARG A CA 1
ATOM 652 C C . ARG A 1 82 ? 16.558 -14.115 -56.746 1.00 51.19 82 ARG A C 1
ATOM 654 O O . ARG A 1 82 ? 15.968 -13.505 -57.623 1.00 51.19 82 ARG A O 1
ATOM 661 N N . GLN A 1 83 ? 17.628 -14.878 -56.935 1.00 50.00 83 GLN A N 1
ATOM 662 C CA . GLN A 1 83 ? 17.702 -15.888 -57.987 1.00 50.00 83 GLN A CA 1
ATOM 663 C C . GLN A 1 83 ? 17.759 -15.361 -59.433 1.00 50.00 83 GLN A C 1
ATOM 665 O O . GLN A 1 83 ? 16.735 -15.059 -60.037 1.00 50.00 83 GLN A O 1
ATOM 670 N N . ARG A 1 84 ? 18.939 -15.486 -60.051 1.00 45.81 84 ARG A N 1
ATOM 671 C CA . ARG A 1 84 ? 19.066 -16.203 -61.331 1.00 45.81 84 ARG A CA 1
ATOM 672 C C . ARG A 1 84 ? 20.497 -16.680 -61.574 1.00 45.81 84 ARG A C 1
ATOM 674 O O . ARG A 1 84 ? 21.405 -15.903 -61.826 1.00 45.81 84 ARG A O 1
ATOM 681 N N . VAL A 1 85 ? 20.635 -17.999 -61.471 1.00 51.22 85 VAL A N 1
ATOM 682 C CA . VAL A 1 85 ? 21.589 -18.819 -62.218 1.00 51.22 85 VAL A CA 1
ATOM 683 C C . VAL A 1 85 ? 21.316 -18.619 -63.710 1.00 51.22 85 VAL A C 1
ATOM 685 O O . VAL A 1 85 ? 20.157 -18.758 -64.107 1.00 51.22 85 VAL A O 1
ATOM 688 N N . SER A 1 86 ? 22.339 -18.279 -64.496 1.00 48.16 86 SER A N 1
ATOM 689 C CA . SER A 1 86 ? 22.837 -19.067 -65.640 1.00 48.16 86 SER A CA 1
ATOM 690 C C . SER A 1 86 ? 23.924 -18.316 -66.394 1.00 48.16 86 SER A C 1
ATOM 692 O O . SER A 1 86 ? 23.722 -17.112 -66.655 1.00 48.16 86 SER A O 1
#

Radius of gyration: 24.74 Å; chains: 1; bounding box: 38×37×78 Å

Sequence (86 aa):
MSCRGLCKRHPRFVPTKKIDYAKGMKVCTICDTAIFVGMPDNKCPCCRKNLRTRPQYHGEKGRMTREAARLHLVERSHPKERQRVS

Secondary structure (DSSP, 8-state):
----SGGGGSTTB---S---GGGTEEEESSSSS-EEES-SSSB-TTT-PBEE-S------TT---HHHHHHHHHHHH---------